Protein AF-A0A442UHU9-F1 (afdb_monomer)

Structure (mmCIF, N/CA/C/O backbone):
data_AF-A0A442UHU9-F1
#
_entry.id   AF-A0A442UHU9-F1
#
loop_
_atom_site.group_PDB
_atom_site.id
_atom_site.type_symbol
_atom_site.label_atom_id
_atom_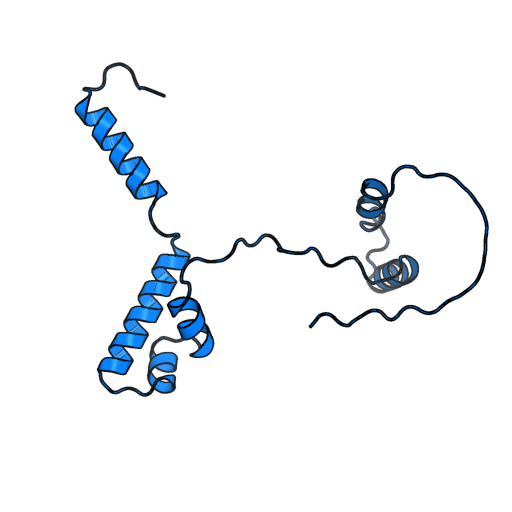site.label_alt_id
_atom_site.label_comp_id
_atom_site.label_asym_id
_atom_site.label_entity_id
_atom_site.label_seq_id
_atom_site.pdbx_PDB_ins_code
_atom_site.Cartn_x
_atom_site.Cartn_y
_atom_site.Cartn_z
_atom_site.occupancy
_atom_site.B_iso_or_equiv
_atom_site.auth_seq_id
_atom_site.auth_comp_id
_atom_site.auth_asym_id
_atom_site.auth_atom_id
_atom_site.pdbx_PDB_model_num
ATOM 1 N N . MET A 1 1 ? 36.687 8.892 7.823 1.00 59.12 1 MET A N 1
ATOM 2 C CA . MET A 1 1 ? 37.406 10.162 7.602 1.00 59.12 1 MET A CA 1
ATOM 3 C C . MET A 1 1 ? 37.223 11.017 8.848 1.00 59.12 1 MET A C 1
ATOM 5 O O . MET A 1 1 ? 36.105 11.433 9.120 1.00 59.12 1 MET A O 1
ATOM 9 N N . GLN A 1 2 ? 38.258 11.136 9.685 1.00 59.69 2 GLN A N 1
ATOM 10 C CA . GLN A 1 2 ? 38.212 11.942 10.909 1.00 59.69 2 GLN A CA 1
ATOM 11 C C . GLN A 1 2 ? 38.631 13.365 10.542 1.00 59.69 2 GLN A C 1
ATOM 13 O O . GLN A 1 2 ? 39.742 13.568 10.066 1.00 59.69 2 GLN A O 1
ATOM 18 N N . VAL A 1 3 ? 37.728 14.330 10.708 1.00 65.62 3 VAL A N 1
ATOM 19 C CA . VAL A 1 3 ? 38.059 15.744 10.506 1.00 65.62 3 VAL A CA 1
ATOM 20 C C . VAL A 1 3 ? 38.926 16.174 11.689 1.00 65.62 3 VAL A C 1
ATOM 22 O O . VAL A 1 3 ? 38.494 16.080 12.842 1.00 65.62 3 VAL A O 1
ATOM 25 N N . PHE A 1 4 ? 40.170 16.564 11.420 1.00 67.12 4 PHE A N 1
ATOM 26 C CA . PHE A 1 4 ? 41.084 17.061 12.447 1.00 67.12 4 PHE A CA 1
ATOM 27 C C . PHE A 1 4 ? 40.563 18.390 13.019 1.00 67.12 4 PHE A C 1
ATOM 29 O O . PHE A 1 4 ? 40.023 19.212 12.285 1.00 67.12 4 PHE A O 1
ATOM 36 N N . GLY A 1 5 ? 40.695 18.583 14.335 1.00 79.00 5 GLY A N 1
ATOM 37 C CA . GLY A 1 5 ? 40.313 19.824 15.029 1.00 79.00 5 GLY A CA 1
ATOM 38 C C . GLY A 1 5 ? 38.938 19.826 15.711 1.00 79.00 5 GLY A C 1
ATOM 39 O O . GLY A 1 5 ? 38.664 20.727 16.498 1.00 79.00 5 GLY A O 1
ATOM 40 N N . LEU A 1 6 ? 38.085 18.817 15.494 1.00 81.56 6 LEU A N 1
ATOM 41 C CA . LEU A 1 6 ? 36.803 18.725 16.202 1.00 81.56 6 LEU A CA 1
ATOM 42 C C . LEU A 1 6 ? 36.938 18.016 17.562 1.00 81.56 6 LEU A C 1
ATOM 44 O O . LEU A 1 6 ? 37.532 16.933 17.635 1.00 81.56 6 LEU A O 1
ATOM 48 N N . PRO A 1 7 ? 36.324 18.553 18.636 1.00 87.06 7 PRO A N 1
ATOM 49 C CA . PRO A 1 7 ? 36.243 17.866 19.917 1.00 87.06 7 PRO A CA 1
ATOM 50 C C . PRO A 1 7 ? 35.627 16.466 19.787 1.00 87.06 7 PRO A C 1
ATOM 52 O O . PRO A 1 7 ? 34.648 16.243 19.068 1.00 87.06 7 PRO A O 1
ATOM 55 N N . ARG A 1 8 ? 36.166 15.503 20.543 1.00 82.00 8 ARG A N 1
ATOM 56 C CA . ARG A 1 8 ? 35.794 14.075 20.471 1.00 82.00 8 ARG A CA 1
ATOM 57 C C . ARG A 1 8 ? 34.291 13.812 20.645 1.00 82.00 8 ARG A C 1
ATOM 59 O O . ARG A 1 8 ? 33.774 12.858 20.062 1.00 82.00 8 ARG A O 1
ATOM 66 N N . HIS A 1 9 ? 33.587 14.629 21.430 1.00 86.81 9 HIS A N 1
ATOM 67 C CA . HIS A 1 9 ? 32.144 14.487 21.646 1.00 86.81 9 HIS A CA 1
ATOM 68 C C . HIS A 1 9 ? 31.330 14.817 20.384 1.00 86.81 9 HIS A C 1
ATOM 70 O O . HIS A 1 9 ? 30.376 14.102 20.087 1.00 86.81 9 HIS A O 1
ATOM 76 N N . VAL A 1 10 ? 31.758 15.805 19.589 1.00 86.00 10 VAL A N 1
ATOM 77 C CA . VAL A 1 10 ? 31.119 16.1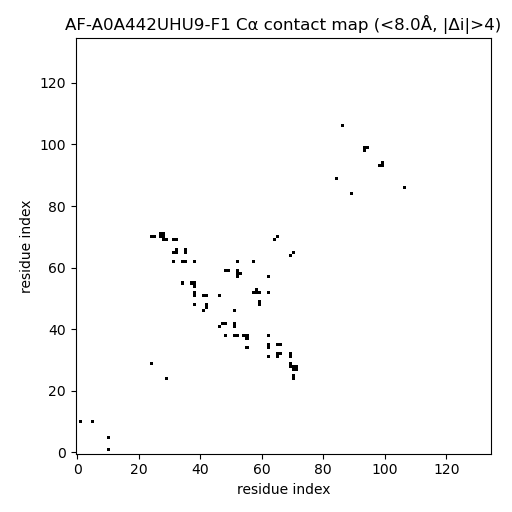74 18.313 1.00 86.00 10 VAL A CA 1
ATOM 78 C C . VAL A 1 10 ? 31.267 15.043 17.298 1.00 86.00 10 VAL A C 1
ATOM 80 O O . VAL A 1 10 ? 30.291 14.630 16.676 1.00 86.00 10 VAL A O 1
ATOM 83 N N . ILE A 1 11 ? 32.466 14.463 17.194 1.00 85.12 11 ILE A N 1
ATOM 84 C CA . ILE A 1 11 ? 32.733 13.326 16.297 1.00 85.12 11 ILE A CA 1
ATOM 85 C C . ILE A 1 11 ? 31.860 12.121 16.679 1.00 85.12 11 ILE A C 1
ATOM 87 O O . ILE A 1 11 ? 31.267 11.473 15.814 1.00 85.12 11 ILE A O 1
ATOM 91 N N . ARG A 1 12 ? 31.739 11.828 17.980 1.00 85.50 12 ARG A N 1
ATOM 92 C CA . ARG A 1 12 ? 30.882 10.739 18.474 1.00 85.50 12 ARG A CA 1
ATOM 93 C C . ARG A 1 12 ? 29.402 10.998 18.208 1.00 85.50 12 ARG A C 1
ATOM 95 O O . ARG A 1 12 ? 28.714 10.074 17.775 1.00 85.50 12 ARG A O 1
ATOM 102 N N . ALA A 1 13 ? 28.926 12.220 18.433 1.00 87.81 13 ALA A N 1
ATOM 103 C CA . ALA A 1 13 ? 27.546 12.605 18.158 1.00 87.81 13 ALA A CA 1
ATOM 104 C C . ALA A 1 13 ? 27.227 12.490 16.660 1.00 87.81 13 ALA A C 1
ATOM 106 O O . ALA A 1 13 ? 26.244 11.848 16.297 1.00 87.81 13 ALA A O 1
ATOM 107 N N . GLY A 1 14 ? 28.105 12.989 15.785 1.00 85.25 14 GLY A N 1
ATOM 108 C CA . GLY A 1 14 ? 27.963 12.853 14.334 1.00 85.25 14 GLY A CA 1
ATOM 109 C C . GLY A 1 14 ? 27.956 11.393 13.868 1.00 85.25 14 GLY A C 1
ATOM 110 O O . GLY A 1 14 ? 27.120 11.002 13.053 1.00 85.25 14 GLY A O 1
ATOM 111 N N . ALA A 1 15 ? 28.821 10.545 14.434 1.00 83.19 15 ALA A N 1
ATOM 112 C CA . ALA A 1 15 ? 28.839 9.112 14.136 1.00 83.19 15 ALA A CA 1
ATOM 113 C C . ALA A 1 15 ? 27.590 8.374 14.658 1.00 83.19 15 ALA A C 1
ATOM 115 O O . ALA A 1 15 ? 27.121 7.418 14.038 1.00 83.19 15 ALA A O 1
ATOM 116 N N . LEU A 1 16 ? 27.034 8.783 15.802 1.00 83.38 16 LEU A N 1
ATOM 117 C CA . LEU A 1 16 ? 25.764 8.258 16.306 1.00 83.38 16 LEU A CA 1
ATOM 118 C C . LEU A 1 16 ? 24.602 8.684 15.399 1.00 83.38 16 LEU A C 1
ATOM 120 O O . LEU A 1 16 ? 23.852 7.823 14.949 1.00 83.38 16 LEU A O 1
ATOM 124 N N . ALA A 1 17 ? 24.507 9.973 15.070 1.00 80.50 17 ALA A N 1
ATOM 125 C CA . ALA A 1 17 ? 23.479 10.523 14.192 1.00 80.50 17 ALA A CA 1
ATOM 126 C C . ALA A 1 17 ? 23.505 9.862 12.806 1.00 80.50 17 ALA A C 1
ATOM 128 O O . ALA A 1 17 ? 22.471 9.415 12.317 1.00 80.50 17 ALA A O 1
ATOM 129 N N . SER A 1 18 ? 24.694 9.681 12.225 1.00 76.81 18 SER A N 1
ATOM 130 C CA . SER A 1 18 ? 24.868 8.985 10.942 1.00 76.81 18 SER A CA 1
ATOM 131 C C . SER A 1 18 ? 24.392 7.532 11.003 1.00 76.81 18 SER A C 1
ATOM 133 O O . SER A 1 18 ? 23.764 7.044 10.069 1.00 76.81 18 SER A O 1
ATOM 135 N N . ARG A 1 19 ? 24.644 6.830 12.117 1.00 75.06 19 ARG A N 1
ATOM 136 C CA . ARG A 1 19 ? 24.154 5.456 12.319 1.00 75.06 19 ARG A CA 1
ATOM 137 C C . ARG A 1 19 ? 22.642 5.397 12.510 1.00 75.06 19 ARG A C 1
ATOM 139 O O . ARG A 1 19 ? 22.031 4.446 12.038 1.00 75.06 19 ARG A O 1
ATOM 146 N N . ILE A 1 20 ? 22.049 6.374 13.193 1.00 76.62 20 ILE A N 1
ATOM 147 C CA . ILE A 1 20 ? 20.593 6.474 13.359 1.00 76.62 20 ILE A CA 1
ATOM 148 C C . ILE A 1 20 ? 19.937 6.742 12.002 1.00 76.62 20 ILE A C 1
ATOM 150 O O . ILE A 1 20 ? 19.005 6.035 11.635 1.00 76.62 20 ILE A O 1
ATOM 154 N N . ALA A 1 21 ? 20.480 7.677 11.219 1.00 71.88 21 ALA A N 1
ATOM 155 C CA . ALA A 1 21 ? 20.008 7.965 9.869 1.00 71.88 21 ALA A CA 1
ATOM 156 C C . ALA A 1 21 ? 20.146 6.744 8.942 1.00 71.88 21 ALA A C 1
ATOM 158 O O . ALA A 1 21 ? 19.192 6.375 8.267 1.00 71.88 21 ALA A O 1
ATOM 159 N N . ALA A 1 22 ? 21.284 6.046 8.966 1.00 69.25 22 ALA A N 1
ATOM 160 C CA . ALA A 1 22 ? 21.494 4.838 8.163 1.00 69.25 22 ALA A CA 1
ATOM 161 C C . ALA A 1 22 ? 20.613 3.646 8.589 1.00 69.25 22 ALA A C 1
ATOM 163 O O . ALA A 1 22 ? 20.359 2.756 7.782 1.00 69.25 22 ALA A O 1
ATOM 164 N N . LYS A 1 23 ? 20.163 3.608 9.851 1.00 67.81 23 LYS A N 1
ATOM 165 C CA . LYS A 1 23 ? 19.221 2.604 10.378 1.00 67.81 23 LYS A CA 1
ATOM 166 C C . LYS A 1 23 ? 17.755 3.030 10.283 1.00 67.81 23 LYS A C 1
ATOM 168 O O . LYS A 1 23 ? 16.888 2.247 10.671 1.00 67.81 23 LYS A O 1
ATOM 173 N N . SER A 1 24 ? 17.470 4.247 9.820 1.00 67.06 24 SER A N 1
ATOM 174 C CA . SER A 1 24 ? 16.095 4.682 9.602 1.00 67.06 24 SER A CA 1
ATOM 175 C C . SER A 1 24 ? 15.447 3.815 8.521 1.00 67.06 24 SER A C 1
ATOM 177 O O . SER A 1 24 ? 16.112 3.359 7.587 1.00 67.06 24 SER A O 1
ATOM 179 N N . LEU A 1 25 ? 14.157 3.516 8.692 1.00 68.12 25 LEU A N 1
ATOM 180 C CA . LEU A 1 25 ? 13.391 2.802 7.674 1.00 68.12 25 LEU A CA 1
ATOM 181 C C . LEU A 1 25 ? 13.474 3.555 6.347 1.00 68.12 25 LEU A C 1
ATOM 183 O O . LEU A 1 25 ? 13.489 4.787 6.335 1.00 68.12 25 LEU A O 1
ATOM 187 N N . SER A 1 26 ? 13.445 2.827 5.227 1.00 82.81 26 SER A N 1
ATOM 188 C CA . SER A 1 26 ? 13.256 3.494 3.942 1.00 82.81 26 SER A CA 1
ATOM 189 C C . SER A 1 26 ? 11.964 4.319 3.975 1.00 82.81 26 SER A C 1
ATOM 191 O O . SER A 1 26 ? 10.972 3.914 4.590 1.00 82.81 26 SER A O 1
ATOM 193 N N . ASN A 1 27 ? 11.957 5.474 3.301 1.00 86.69 27 ASN A N 1
ATOM 194 C CA . ASN A 1 27 ? 10.789 6.365 3.262 1.00 86.69 27 ASN A CA 1
ATOM 195 C C . ASN A 1 27 ? 9.506 5.605 2.880 1.00 86.69 27 ASN A C 1
ATOM 197 O O . ASN A 1 27 ? 8.446 5.813 3.465 1.00 86.69 27 ASN A O 1
ATOM 201 N N . GLU A 1 28 ? 9.618 4.657 1.947 1.00 89.81 28 GLU A N 1
ATOM 202 C CA . GLU A 1 28 ? 8.506 3.805 1.532 1.00 89.81 28 GLU A CA 1
ATOM 203 C C . GLU A 1 28 ? 8.029 2.873 2.659 1.00 89.81 28 GLU A C 1
ATOM 205 O O . GLU A 1 28 ? 6.826 2.711 2.860 1.00 89.81 28 GLU A O 1
ATOM 210 N N . ALA A 1 29 ? 8.939 2.276 3.429 1.00 91.75 29 ALA A N 1
ATOM 211 C CA . ALA A 1 29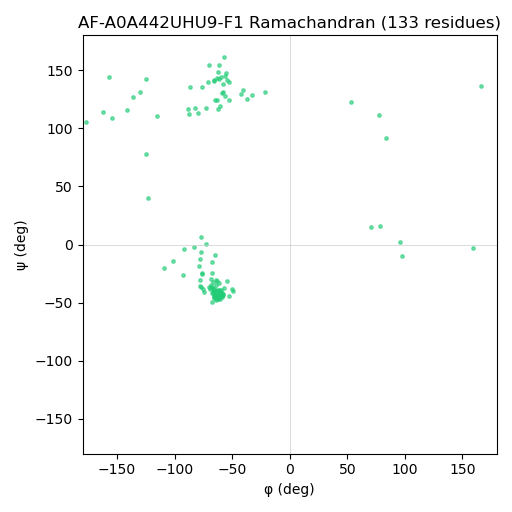 ? 8.574 1.427 4.556 1.00 91.75 29 ALA A CA 1
ATOM 212 C C . ALA A 1 29 ? 7.884 2.220 5.678 1.00 91.75 29 ALA A C 1
ATOM 214 O O . ALA A 1 29 ? 6.908 1.729 6.250 1.00 91.75 29 ALA A O 1
ATOM 215 N N . ALA A 1 30 ? 8.318 3.458 5.936 1.00 92.62 30 ALA A N 1
ATOM 216 C CA . ALA A 1 30 ? 7.659 4.356 6.883 1.00 92.62 30 ALA A CA 1
ATOM 217 C C . ALA A 1 30 ? 6.216 4.680 6.451 1.00 92.62 30 ALA A C 1
ATOM 219 O O . ALA A 1 30 ? 5.287 4.522 7.244 1.00 92.62 30 ALA A O 1
ATOM 220 N N . MET A 1 31 ? 6.001 5.024 5.175 1.00 93.50 31 MET A N 1
ATOM 221 C CA . MET A 1 31 ? 4.657 5.264 4.624 1.00 93.50 31 MET A CA 1
ATOM 222 C C . MET A 1 31 ? 3.751 4.031 4.740 1.00 93.50 31 MET A C 1
ATOM 224 O O . MET A 1 31 ? 2.577 4.137 5.094 1.00 93.50 31 MET A O 1
ATOM 228 N N . ARG A 1 32 ? 4.292 2.839 4.466 1.00 96.06 32 ARG A N 1
ATOM 229 C CA . ARG A 1 32 ? 3.544 1.579 4.584 1.00 96.06 32 ARG A CA 1
ATOM 230 C C . ARG A 1 32 ? 3.157 1.275 6.027 1.00 96.06 32 ARG A C 1
ATOM 232 O O . ARG A 1 32 ? 2.044 0.807 6.262 1.00 96.06 32 ARG A O 1
ATOM 239 N N . MET A 1 33 ? 4.048 1.536 6.985 1.00 95.88 33 MET A N 1
ATOM 240 C CA . MET A 1 33 ? 3.736 1.385 8.408 1.00 95.88 33 MET A CA 1
ATOM 241 C C . MET A 1 33 ? 2.652 2.361 8.857 1.00 95.88 33 MET A C 1
ATOM 243 O O . MET A 1 33 ? 1.724 1.938 9.539 1.00 95.88 33 MET A O 1
ATOM 247 N N . ASP A 1 34 ? 2.719 3.624 8.435 1.00 96.50 34 ASP A N 1
ATOM 248 C CA . ASP A 1 34 ? 1.688 4.621 8.738 1.00 96.50 34 ASP A CA 1
ATOM 249 C C . ASP A 1 34 ? 0.314 4.203 8.183 1.00 96.50 34 ASP A C 1
ATOM 251 O O . ASP A 1 34 ? -0.669 4.151 8.923 1.00 96.50 34 ASP A O 1
ATOM 255 N N . ALA A 1 35 ? 0.249 3.764 6.921 1.00 97.12 35 ALA A N 1
ATOM 256 C CA . ALA A 1 35 ? -0.987 3.249 6.327 1.00 97.12 35 ALA A CA 1
ATOM 257 C C . ALA A 1 35 ? -1.563 2.046 7.102 1.00 97.12 35 ALA A C 1
ATOM 259 O O . ALA A 1 35 ? -2.769 1.977 7.354 1.00 97.12 35 ALA A O 1
ATOM 260 N N . VAL A 1 36 ? -0.708 1.106 7.525 1.00 97.75 36 VAL A N 1
ATOM 261 C CA . VAL A 1 36 ? -1.120 -0.044 8.347 1.00 97.75 36 VAL A CA 1
ATOM 262 C C . VAL A 1 36 ? -1.616 0.404 9.723 1.00 97.75 36 VAL A C 1
ATOM 264 O O . VAL A 1 36 ? -2.607 -0.142 10.209 1.00 97.75 36 VAL A O 1
ATOM 267 N N . SER A 1 37 ? -0.972 1.391 10.345 1.00 97.62 37 SER A N 1
ATOM 268 C CA . SER A 1 37 ? -1.393 1.948 11.633 1.00 97.62 37 SER A CA 1
ATOM 269 C C . SER A 1 37 ? -2.761 2.618 11.532 1.00 97.62 37 SER A C 1
ATOM 271 O O . SER A 1 37 ? -3.652 2.285 12.311 1.00 97.62 37 SER A O 1
ATOM 273 N N . ARG A 1 38 ? -2.989 3.466 10.520 1.00 98.06 38 ARG A N 1
ATOM 274 C CA . ARG A 1 38 ? -4.306 4.079 10.265 1.00 98.06 38 ARG A CA 1
ATOM 275 C C . ARG A 1 38 ? -5.388 3.026 10.049 1.00 98.06 38 ARG A C 1
ATOM 277 O O . ARG A 1 38 ? -6.466 3.122 10.628 1.00 98.06 38 ARG A O 1
ATOM 284 N N . TRP A 1 39 ? -5.084 1.983 9.278 1.00 98.00 39 TRP A N 1
ATOM 285 C CA . TRP A 1 39 ? -6.013 0.879 9.042 1.00 98.00 39 TRP A CA 1
ATOM 286 C C . TRP A 1 39 ? -6.343 0.100 10.323 1.00 98.00 39 TRP A C 1
ATOM 288 O O . TRP A 1 39 ? -7.505 -0.217 10.571 1.00 98.00 39 TRP A O 1
ATOM 298 N N . ARG A 1 40 ? -5.343 -0.189 11.165 1.00 97.44 40 ARG A N 1
ATOM 299 C CA . ARG A 1 40 ? -5.548 -0.854 12.463 1.00 97.44 40 ARG A CA 1
ATOM 300 C C . ARG A 1 40 ? -6.374 0.005 13.415 1.00 97.44 40 ARG A C 1
ATOM 302 O O . ARG A 1 40 ? -7.291 -0.524 14.034 1.00 97.44 40 ARG A O 1
ATOM 309 N N . ASN A 1 41 ? -6.105 1.306 13.473 1.00 98.00 41 ASN A N 1
ATOM 310 C CA . ASN A 1 41 ? -6.850 2.244 14.312 1.00 98.00 41 ASN A CA 1
ATOM 311 C C . ASN A 1 41 ? -8.310 2.362 13.855 1.00 98.00 41 ASN A C 1
ATOM 313 O O . ASN A 1 41 ? -9.216 2.278 14.676 1.00 98.00 41 ASN A O 1
ATOM 317 N N . ALA A 1 42 ? -8.553 2.451 12.545 1.00 97.00 42 ALA A N 1
ATOM 318 C CA . ALA A 1 42 ? -9.901 2.442 11.982 1.00 97.00 42 ALA A CA 1
ATOM 319 C C . ALA A 1 42 ? -10.667 1.157 12.344 1.00 97.00 42 ALA A C 1
ATOM 321 O O . ALA A 1 42 ? -11.836 1.207 12.718 1.00 97.00 42 ALA A O 1
ATOM 322 N N . ARG A 1 43 ? -9.997 -0.000 12.298 1.00 97.19 43 ARG A N 1
ATOM 323 C CA . ARG A 1 43 ? -10.591 -1.272 12.732 1.00 97.19 43 ARG A CA 1
ATOM 324 C C . ARG A 1 43 ? -10.865 -1.321 14.233 1.00 97.19 43 ARG A C 1
ATOM 32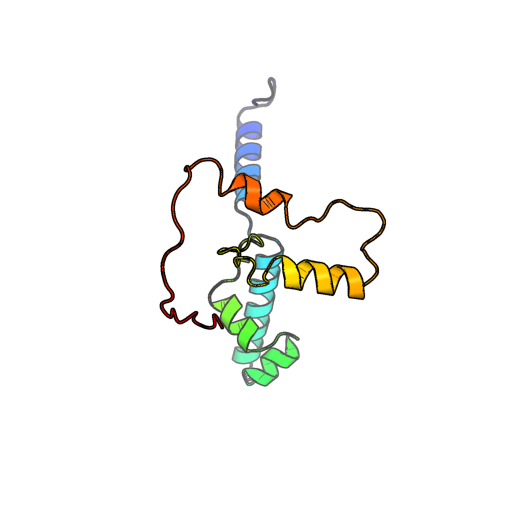6 O O . ARG A 1 43 ? -11.895 -1.852 14.629 1.00 97.19 43 ARG A O 1
ATOM 333 N N . ALA A 1 44 ? -9.971 -0.773 15.054 1.00 96.94 44 ALA A N 1
ATOM 334 C CA . ALA A 1 44 ? -10.179 -0.662 16.497 1.00 96.94 44 ALA A CA 1
ATOM 335 C C . ALA A 1 44 ? -11.373 0.249 16.835 1.00 96.94 44 ALA A C 1
ATOM 337 O O . ALA A 1 44 ? -12.083 -0.013 17.797 1.00 96.94 44 ALA A O 1
ATOM 338 N N . ALA A 1 45 ? -11.649 1.251 15.995 1.00 96.50 45 ALA A N 1
ATOM 339 C CA . ALA A 1 45 ? -12.835 2.101 16.076 1.00 96.50 45 ALA A CA 1
ATOM 340 C C . ALA A 1 45 ? -14.130 1.435 15.552 1.00 96.50 45 ALA A C 1
ATOM 342 O O . ALA A 1 45 ? -15.160 2.094 15.452 1.00 96.50 45 ALA A O 1
ATOM 343 N N . GLY A 1 46 ? -14.096 0.144 15.200 1.00 97.00 46 GLY A N 1
ATOM 344 C CA . GLY A 1 46 ? -15.280 -0.631 14.815 1.00 97.00 46 GLY A CA 1
ATOM 345 C C . GLY A 1 46 ? -15.548 -0.723 13.310 1.00 97.00 46 GLY A C 1
ATOM 346 O O . GLY A 1 46 ? -16.520 -1.357 12.904 1.00 97.00 46 GLY A O 1
ATOM 347 N N . LEU A 1 47 ? -14.692 -0.154 12.452 1.00 96.56 47 LEU A N 1
ATOM 348 C CA . LEU A 1 47 ? -14.841 -0.325 11.004 1.00 96.56 47 LEU A CA 1
ATOM 349 C C . LEU A 1 47 ? -14.493 -1.756 10.578 1.00 96.56 47 LEU A C 1
ATOM 351 O O . LEU A 1 47 ? -13.497 -2.346 11.013 1.00 96.56 47 LEU A O 1
ATOM 355 N N . SER A 1 48 ? -15.273 -2.296 9.637 1.00 96.88 48 SER A N 1
ATOM 356 C CA . SER A 1 48 ? -14.928 -3.560 8.986 1.00 96.88 48 SER A CA 1
ATOM 357 C C . SER A 1 48 ? -13.596 -3.437 8.242 1.00 96.88 48 SER A C 1
ATOM 359 O O . SER A 1 48 ? -13.191 -2.353 7.816 1.00 96.88 48 SER A O 1
ATOM 361 N N . ALA A 1 49 ? -12.894 -4.557 8.058 1.00 93.94 49 ALA A N 1
ATOM 362 C CA . ALA A 1 49 ? -11.571 -4.546 7.436 1.00 93.94 49 ALA A CA 1
ATOM 363 C C . ALA A 1 49 ? -11.574 -3.924 6.027 1.00 93.94 49 ALA A C 1
ATOM 365 O O . ALA A 1 49 ? -10.627 -3.211 5.688 1.00 93.94 49 ALA A O 1
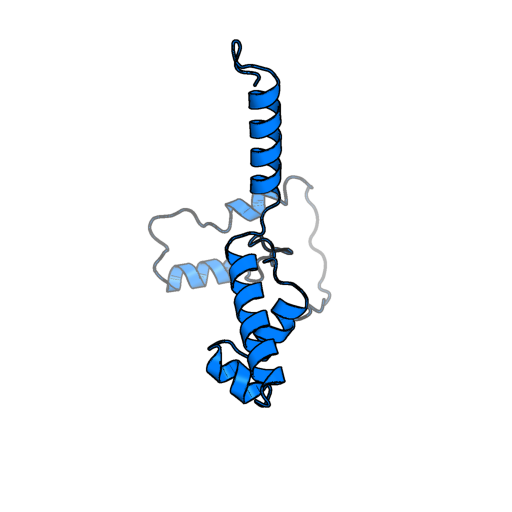ATOM 366 N N . ASP A 1 50 ? -12.628 -4.163 5.239 1.00 97.12 50 ASP A N 1
ATOM 367 C CA . ASP A 1 50 ? -12.789 -3.599 3.895 1.00 97.12 50 ASP A CA 1
ATOM 368 C C . ASP A 1 50 ? -13.219 -2.126 3.922 1.00 97.12 50 ASP A C 1
ATOM 370 O O . ASP A 1 50 ? -12.748 -1.338 3.104 1.00 97.12 50 ASP A O 1
ATOM 374 N N . ALA A 1 51 ? -14.068 -1.712 4.871 1.00 97.00 51 ALA A N 1
ATOM 375 C CA . ALA A 1 51 ? -14.418 -0.299 5.045 1.00 97.00 51 ALA A CA 1
ATOM 376 C C . ALA A 1 51 ? -13.199 0.528 5.485 1.00 97.00 51 ALA A C 1
ATOM 378 O O . ALA A 1 51 ? -12.911 1.568 4.898 1.00 97.00 51 ALA A O 1
ATOM 379 N N . ALA A 1 52 ? -12.425 0.018 6.444 1.00 97.38 52 ALA A N 1
ATOM 380 C CA . ALA A 1 52 ? -11.181 0.634 6.887 1.00 97.38 52 ALA A CA 1
ATOM 381 C C . ALA A 1 52 ? -10.138 0.698 5.757 1.00 97.38 52 ALA A C 1
ATOM 383 O O . ALA A 1 52 ? -9.437 1.695 5.620 1.00 97.38 52 ALA A O 1
ATOM 384 N N . ALA A 1 53 ? -10.033 -0.345 4.925 1.00 97.31 53 ALA A N 1
ATOM 385 C CA . ALA A 1 53 ? -9.126 -0.349 3.776 1.00 97.31 53 ALA A CA 1
ATOM 386 C C . ALA A 1 53 ? -9.527 0.708 2.731 1.00 97.31 53 ALA A C 1
ATOM 388 O O . ALA A 1 53 ? -8.671 1.453 2.253 1.00 97.31 53 ALA A O 1
ATOM 389 N N . ARG A 1 54 ? -10.832 0.836 2.443 1.00 96.88 54 ARG A N 1
ATOM 390 C CA . ARG A 1 54 ? -11.370 1.905 1.586 1.00 96.88 54 ARG A CA 1
ATOM 391 C C . ARG A 1 54 ? -11.072 3.296 2.146 1.00 96.88 54 ARG A C 1
ATOM 393 O O . ARG A 1 54 ? -10.642 4.150 1.384 1.00 96.88 54 ARG A O 1
ATOM 400 N N . ALA A 1 55 ? -11.219 3.499 3.456 1.00 96.50 55 ALA A N 1
ATOM 401 C CA . ALA A 1 55 ? -10.905 4.774 4.108 1.00 96.50 55 ALA A CA 1
ATOM 402 C C . ALA A 1 55 ? -9.412 5.146 4.021 1.00 96.50 55 ALA A C 1
ATOM 404 O O . ALA A 1 55 ? -9.074 6.316 3.881 1.00 96.50 55 ALA A O 1
ATOM 405 N N . VAL A 1 56 ? -8.513 4.157 4.073 1.00 95.94 56 VAL A N 1
ATOM 406 C CA . VAL A 1 56 ? -7.060 4.364 3.914 1.00 95.94 56 VAL A CA 1
ATOM 407 C C . VAL A 1 56 ? -6.648 4.526 2.442 1.00 95.94 56 VAL A C 1
ATOM 409 O O . VAL A 1 56 ? -5.569 5.042 2.165 1.00 95.94 56 VAL A O 1
ATOM 412 N N . GLY A 1 57 ? -7.487 4.105 1.489 1.00 96.62 57 GLY A N 1
ATOM 413 C CA . GLY A 1 57 ? -7.207 4.189 0.051 1.00 96.62 57 GLY A CA 1
ATOM 414 C C . GLY A 1 57 ? -6.261 3.103 -0.480 1.00 96.62 57 GLY A C 1
ATOM 415 O O . GLY A 1 57 ? -5.724 3.235 -1.577 1.00 96.62 57 GLY A O 1
ATOM 416 N N . VAL A 1 58 ? -6.043 2.020 0.274 1.00 96.31 58 VAL A N 1
ATOM 417 C CA . VAL A 1 58 ? -5.161 0.902 -0.108 1.00 96.31 58 VAL A CA 1
ATOM 418 C C . VAL A 1 58 ? -5.944 -0.406 -0.050 1.00 96.31 58 VAL A C 1
ATOM 420 O O . VAL A 1 58 ? -6.755 -0.613 0.849 1.00 96.31 58 VAL A O 1
ATOM 423 N N . SER A 1 59 ? -5.698 -1.327 -0.989 1.00 97.25 59 SER A N 1
ATOM 424 C CA . SER A 1 59 ? -6.394 -2.616 -0.979 1.00 97.25 59 SER A CA 1
ATOM 425 C C . SER A 1 59 ? -6.106 -3.412 0.300 1.00 97.25 59 SER A C 1
ATOM 427 O O . SER A 1 59 ? -4.976 -3.451 0.800 1.00 97.25 59 SER A O 1
ATOM 429 N N . ARG A 1 60 ? -7.127 -4.115 0.809 1.00 97.06 60 ARG A N 1
ATOM 430 C CA . ARG A 1 60 ? -7.022 -4.939 2.023 1.00 97.06 60 ARG A CA 1
ATOM 431 C C . ARG A 1 60 ? -5.861 -5.936 1.949 1.00 97.06 60 ARG A C 1
ATOM 433 O O . ARG A 1 60 ? -5.100 -6.078 2.904 1.00 97.06 60 ARG A O 1
ATOM 440 N N . THR A 1 61 ? -5.693 -6.607 0.810 1.00 97.31 61 THR A N 1
ATOM 441 C CA . THR A 1 61 ? -4.610 -7.583 0.588 1.00 97.31 61 THR A CA 1
ATOM 442 C C . THR A 1 61 ? -3.225 -6.952 0.716 1.00 97.31 61 THR A C 1
ATOM 444 O O . THR A 1 61 ? -2.325 -7.545 1.313 1.00 97.31 61 THR A O 1
ATOM 447 N N . THR A 1 62 ? -3.053 -5.732 0.207 1.00 96.69 62 THR A N 1
ATOM 448 C CA . THR A 1 62 ? -1.794 -4.987 0.292 1.00 96.69 62 THR A CA 1
ATOM 449 C C . THR A 1 62 ? -1.488 -4.588 1.730 1.00 96.69 62 THR A C 1
ATOM 451 O O . THR A 1 62 ? -0.361 -4.787 2.179 1.00 96.69 62 THR A O 1
ATOM 454 N N . LEU A 1 63 ? -2.491 -4.136 2.487 1.00 97.06 63 LEU A N 1
ATOM 455 C CA . LEU A 1 63 ? -2.336 -3.800 3.905 1.00 97.06 63 LEU A CA 1
ATOM 456 C C . LEU A 1 63 ? -1.921 -5.014 4.745 1.00 97.06 63 LEU A C 1
ATOM 458 O O . LEU A 1 63 ? -1.011 -4.902 5.563 1.00 97.06 63 LEU A O 1
ATOM 462 N N . TYR A 1 64 ? -2.492 -6.198 4.501 1.00 97.12 64 TYR A N 1
ATOM 463 C CA . TYR A 1 64 ? -2.029 -7.428 5.159 1.00 97.12 64 TYR A CA 1
ATOM 464 C C . TYR A 1 64 ? -0.588 -7.794 4.782 1.00 97.12 64 TYR A C 1
ATOM 466 O O . TYR A 1 64 ? 0.195 -8.200 5.645 1.00 97.12 64 TYR A O 1
ATOM 474 N N . ARG A 1 65 ? -0.204 -7.629 3.509 1.00 97.19 65 ARG A N 1
ATOM 475 C CA . ARG A 1 65 ? 1.183 -7.854 3.069 1.00 97.19 65 ARG A CA 1
ATOM 476 C C . ARG A 1 65 ? 2.148 -6.890 3.756 1.00 97.19 65 ARG A C 1
ATOM 478 O O . ARG A 1 65 ? 3.182 -7.337 4.244 1.00 97.19 65 ARG A O 1
ATOM 485 N N . TRP A 1 66 ? 1.800 -5.608 3.836 1.00 97.00 66 TRP A N 1
ATOM 486 C CA . TRP A 1 66 ? 2.606 -4.589 4.509 1.00 97.00 66 TRP A CA 1
ATOM 487 C C . TRP A 1 66 ? 2.671 -4.793 6.021 1.00 97.00 66 TRP A C 1
ATOM 489 O O . TRP A 1 66 ? 3.739 -4.644 6.605 1.00 97.00 66 TRP A O 1
ATOM 499 N N . ALA A 1 67 ? 1.577 -5.233 6.646 1.00 95.50 67 ALA A N 1
ATOM 500 C CA . ALA A 1 67 ? 1.560 -5.596 8.060 1.00 95.50 67 ALA A CA 1
ATOM 501 C C . ALA A 1 67 ? 2.519 -6.756 8.375 1.00 95.50 67 ALA A C 1
ATOM 503 O O . ALA A 1 67 ? 3.100 -6.785 9.456 1.00 95.50 67 ALA A O 1
ATOM 504 N N . LYS A 1 68 ? 2.704 -7.694 7.432 1.00 96.12 68 LYS A N 1
ATOM 505 C CA . LYS A 1 68 ? 3.700 -8.772 7.538 1.00 96.12 68 LYS A CA 1
ATOM 506 C C . LYS A 1 68 ? 5.120 -8.289 7.226 1.00 96.12 68 LYS A C 1
ATOM 508 O O . LYS A 1 68 ? 6.079 -8.793 7.803 1.00 96.12 68 LYS A O 1
ATOM 513 N N . ARG A 1 69 ? 5.270 -7.359 6.279 1.00 93.25 69 ARG A N 1
ATOM 514 C CA . ARG A 1 69 ? 6.556 -6.774 5.881 1.00 93.25 69 ARG A CA 1
ATOM 515 C C . ARG A 1 69 ? 6.356 -5.377 5.292 1.00 93.25 69 ARG A C 1
ATOM 517 O O . ARG A 1 69 ? 5.915 -5.250 4.150 1.00 93.25 69 ARG A O 1
ATOM 524 N N . ALA A 1 70 ? 6.769 -4.351 6.031 1.00 90.94 70 ALA A N 1
ATOM 525 C CA . ALA A 1 70 ? 6.746 -2.975 5.544 1.00 90.94 70 ALA A CA 1
ATOM 526 C C . ALA A 1 70 ? 7.866 -2.710 4.526 1.00 90.94 70 ALA A C 1
ATOM 528 O O . ALA A 1 70 ? 7.621 -2.092 3.492 1.00 90.94 70 ALA A O 1
ATOM 529 N N . GLU A 1 71 ? 9.068 -3.240 4.768 1.00 90.75 71 GLU A N 1
ATOM 530 C CA . GLU A 1 71 ? 10.230 -2.971 3.918 1.00 90.75 71 GLU A CA 1
ATOM 531 C C . GLU A 1 71 ? 10.026 -3.502 2.485 1.00 90.75 71 GLU A C 1
ATOM 533 O O . GLU A 1 71 ? 9.737 -4.698 2.305 1.00 90.75 71 GLU A O 1
ATOM 538 N N . PRO A 1 72 ? 10.146 -2.654 1.445 1.00 87.75 72 PRO A N 1
ATOM 539 C CA . PRO A 1 72 ? 10.110 -3.114 0.065 1.00 87.75 72 PRO A CA 1
ATOM 540 C C . PRO A 1 72 ? 11.227 -4.119 -0.213 1.00 87.75 72 PRO A C 1
ATOM 542 O O . PRO A 1 72 ? 12.339 -4.041 0.303 1.00 87.75 72 PRO A O 1
ATOM 545 N N . LEU A 1 73 ? 10.913 -5.101 -1.058 1.00 87.38 73 LEU A N 1
ATOM 546 C CA . LEU A 1 73 ? 11.945 -5.955 -1.627 1.00 87.38 73 LEU A CA 1
ATOM 547 C C . LEU A 1 73 ? 12.768 -5.147 -2.625 1.00 87.38 73 LEU A C 1
ATOM 549 O O . LEU A 1 73 ? 12.276 -4.189 -3.224 1.00 87.38 73 LEU A O 1
ATOM 553 N N . SER A 1 74 ? 14.012 -5.572 -2.832 1.00 84.50 74 SER A N 1
ATOM 554 C CA . SER A 1 74 ? 14.836 -5.011 -3.892 1.00 84.50 74 SER A CA 1
ATOM 555 C C . SER A 1 74 ? 14.093 -5.072 -5.230 1.00 84.50 74 SER A C 1
ATOM 557 O O . SER A 1 74 ? 13.432 -6.060 -5.555 1.00 84.50 74 SER A O 1
ATOM 559 N N . ARG A 1 75 ? 14.223 -4.007 -6.030 1.00 83.81 75 ARG A N 1
ATOM 560 C CA . ARG A 1 75 ? 13.669 -3.955 -7.396 1.00 83.81 75 ARG A CA 1
ATOM 561 C C . ARG A 1 75 ? 14.369 -4.922 -8.349 1.00 83.81 75 ARG A C 1
ATOM 563 O O . ARG A 1 75 ? 13.873 -5.189 -9.438 1.00 83.81 75 ARG A O 1
ATOM 570 N N . ARG A 1 76 ? 15.536 -5.434 -7.951 1.00 87.62 76 ARG A N 1
ATOM 571 C CA . ARG A 1 76 ? 16.285 -6.408 -8.734 1.00 87.62 76 ARG A CA 1
ATOM 572 C C . ARG A 1 76 ? 15.466 -7.699 -8.829 1.00 87.62 76 ARG A C 1
ATOM 574 O O . ARG A 1 76 ? 15.117 -8.259 -7.787 1.00 87.62 76 ARG A O 1
ATOM 581 N N . PRO A 1 77 ? 15.185 -8.200 -10.044 1.00 86.12 77 PRO A N 1
ATOM 582 C CA . PRO A 1 77 ? 14.484 -9.462 -10.193 1.00 86.12 77 PRO A CA 1
ATOM 583 C C . PRO A 1 77 ? 15.278 -10.563 -9.490 1.00 86.12 77 PRO A C 1
ATOM 585 O O . PRO A 1 77 ? 16.488 -10.694 -9.683 1.00 86.12 77 PRO A O 1
ATOM 588 N N . ARG A 1 78 ? 14.594 -11.356 -8.659 1.00 86.75 78 ARG A N 1
ATOM 589 C CA . ARG A 1 78 ? 15.219 -12.487 -7.951 1.00 86.75 78 ARG A CA 1
ATOM 590 C C . ARG A 1 78 ? 15.658 -13.585 -8.912 1.00 86.75 78 ARG A C 1
ATOM 592 O O . ARG A 1 78 ? 16.628 -14.284 -8.649 1.00 86.75 78 ARG A O 1
ATOM 599 N N . ARG A 1 79 ? 14.915 -13.747 -10.005 1.00 85.94 79 ARG A N 1
ATOM 600 C CA . ARG A 1 79 ? 15.199 -14.675 -11.094 1.00 85.94 79 ARG A CA 1
ATOM 601 C C . ARG A 1 79 ? 14.954 -13.930 -12.392 1.00 85.94 79 ARG A C 1
ATOM 603 O O . ARG A 1 79 ? 13.897 -13.329 -12.563 1.00 85.94 79 ARG A O 1
ATOM 610 N N . VAL A 1 80 ? 15.945 -13.933 -13.271 1.00 84.44 80 VAL A N 1
ATOM 611 C CA . VAL A 1 80 ? 15.783 -13.407 -14.624 1.00 84.44 80 VAL A CA 1
ATOM 612 C C . VAL A 1 80 ? 15.137 -14.516 -15.440 1.00 84.44 80 VAL A C 1
ATOM 614 O O . VAL A 1 80 ? 15.713 -15.599 -15.560 1.00 84.44 80 VAL A O 1
ATOM 617 N N . CYS A 1 81 ? 13.930 -14.275 -15.955 1.00 80.81 81 CYS A N 1
ATOM 618 C CA . CYS A 1 81 ? 13.305 -15.205 -16.888 1.00 80.81 81 CYS A CA 1
ATOM 619 C C . CYS A 1 81 ? 14.221 -15.370 -18.102 1.00 80.81 81 CYS A C 1
ATOM 621 O O . CYS A 1 81 ? 14.698 -14.381 -18.667 1.00 80.81 81 CYS A O 1
ATOM 623 N N . ARG A 1 82 ? 14.488 -16.620 -18.488 1.00 81.94 82 ARG A N 1
ATOM 624 C CA . ARG A 1 82 ? 15.223 -16.888 -19.722 1.00 81.94 82 ARG A CA 1
ATOM 625 C C . ARG A 1 82 ? 14.369 -16.422 -20.905 1.00 81.94 82 ARG A C 1
ATOM 627 O O . ARG A 1 82 ? 13.150 -16.601 -20.855 1.00 81.94 82 ARG A O 1
ATOM 634 N N . PRO A 1 83 ? 14.972 -15.833 -21.950 1.00 81.38 83 PRO A N 1
ATOM 635 C CA . PRO A 1 83 ? 14.260 -15.576 -23.192 1.00 81.38 83 PRO A CA 1
ATOM 636 C C . PRO A 1 83 ? 13.616 -16.879 -23.670 1.00 81.38 83 PRO A C 1
ATOM 638 O O . PRO A 1 83 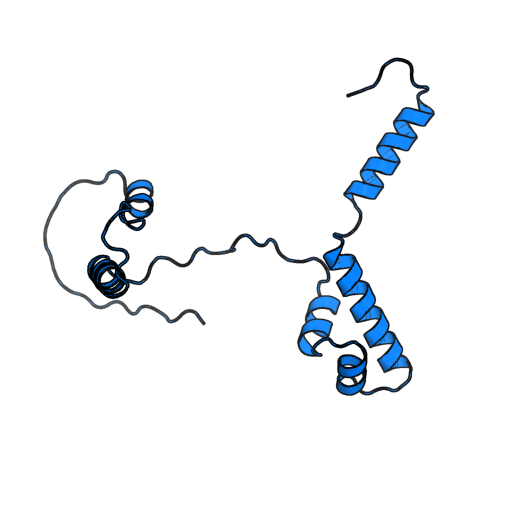? 14.299 -17.895 -23.780 1.00 81.38 83 PRO A O 1
ATOM 641 N N . HIS A 1 84 ? 12.302 -16.858 -23.881 1.00 83.62 84 HIS A N 1
ATOM 642 C CA . HIS A 1 84 ? 11.548 -18.040 -24.305 1.00 83.62 84 HIS A CA 1
ATOM 643 C C . HIS A 1 84 ? 11.228 -18.024 -25.804 1.00 83.62 84 HIS A C 1
ATOM 645 O O . HIS A 1 84 ? 10.837 -19.047 -26.358 1.00 83.62 84 HIS A O 1
ATOM 651 N N . TRP A 1 85 ? 11.380 -16.875 -26.471 1.00 88.31 85 TRP A N 1
ATOM 652 C CA . TRP A 1 85 ? 11.236 -16.781 -27.921 1.00 88.31 85 TRP A CA 1
ATOM 653 C C . TRP A 1 85 ? 12.471 -17.341 -28.606 1.00 88.31 85 TRP A C 1
ATOM 655 O O . TRP A 1 85 ? 13.602 -17.037 -28.218 1.00 88.31 85 TRP A O 1
ATOM 665 N N . SER A 1 86 ? 12.242 -18.136 -29.651 1.00 86.81 86 SER A N 1
ATOM 666 C CA . SER A 1 86 ? 13.320 -18.505 -30.554 1.00 86.81 86 SER A CA 1
ATOM 667 C C . SER A 1 86 ? 13.876 -17.238 -31.227 1.00 86.81 86 SER A C 1
ATOM 669 O O . SER A 1 86 ? 13.121 -16.289 -31.464 1.00 86.81 86 SER A O 1
ATOM 671 N N . PRO A 1 87 ? 15.177 -17.200 -31.562 1.00 82.88 87 PRO A N 1
ATOM 67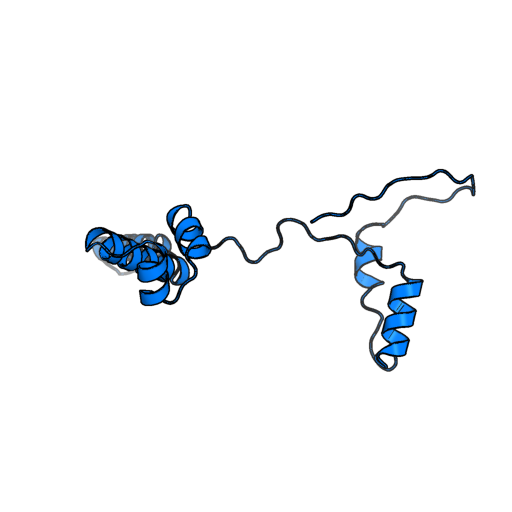2 C CA . PRO A 1 87 ? 15.787 -16.087 -32.296 1.00 82.88 87 PRO A CA 1
ATOM 673 C C . PRO A 1 87 ? 15.010 -15.689 -33.551 1.00 82.88 87 PRO A C 1
ATOM 675 O O . PRO A 1 87 ? 14.854 -14.507 -33.844 1.00 82.88 87 PRO A O 1
ATOM 678 N N . VAL A 1 88 ? 14.502 -16.691 -34.272 1.00 87.62 88 VAL A N 1
ATOM 679 C CA . VAL A 1 88 ? 13.731 -16.511 -35.506 1.00 87.62 88 VAL A CA 1
ATOM 680 C C . VAL A 1 88 ? 12.432 -15.760 -35.228 1.00 87.62 88 VAL A C 1
ATOM 682 O O . VAL A 1 88 ? 12.116 -14.800 -35.923 1.00 87.62 88 VAL A O 1
ATOM 685 N N . LEU A 1 89 ? 11.709 -16.148 -34.174 1.00 87.62 89 LEU A N 1
ATOM 686 C CA . LEU A 1 89 ? 10.468 -15.484 -33.790 1.00 87.62 89 LEU A CA 1
ATOM 687 C C . LEU A 1 89 ? 10.719 -14.054 -33.300 1.00 87.62 89 LEU A C 1
ATOM 689 O O . LEU A 1 89 ? 9.979 -13.146 -33.666 1.00 87.62 89 LEU A O 1
ATOM 693 N N . ALA A 1 90 ? 11.769 -13.842 -32.503 1.00 87.56 90 ALA A N 1
ATOM 694 C CA . ALA A 1 90 ? 12.133 -12.506 -32.037 1.00 87.56 90 ALA A CA 1
ATOM 695 C C . ALA A 1 90 ? 12.417 -11.562 -33.215 1.00 87.56 90 ALA A C 1
ATOM 697 O O . ALA A 1 90 ? 11.879 -10.458 -33.251 1.00 87.56 90 ALA A O 1
ATOM 698 N N . ARG A 1 91 ? 13.173 -12.037 -34.213 1.00 83.56 91 ARG A N 1
ATOM 699 C CA . ARG A 1 91 ? 13.480 -11.281 -35.430 1.00 83.56 91 ARG A CA 1
ATOM 700 C C . ARG A 1 91 ? 12.233 -10.972 -36.259 1.00 83.56 91 ARG A C 1
ATOM 702 O O . ARG A 1 91 ? 12.040 -9.823 -36.635 1.00 83.56 91 ARG A O 1
ATOM 709 N N . ALA A 1 92 ? 11.356 -11.953 -36.468 1.00 88.19 92 ALA A N 1
ATOM 710 C CA . ALA A 1 92 ? 10.101 -11.739 -37.189 1.00 88.19 92 ALA A CA 1
ATOM 711 C C . ALA A 1 92 ? 9.214 -10.680 -36.502 1.00 88.19 92 ALA A C 1
ATOM 713 O O . ALA A 1 92 ? 8.616 -9.834 -37.161 1.00 88.19 92 ALA A O 1
ATOM 714 N N . VAL A 1 93 ? 9.160 -10.676 -35.164 1.00 86.75 93 VAL A N 1
ATOM 715 C CA . VAL A 1 93 ? 8.419 -9.657 -34.402 1.00 86.75 93 VAL A CA 1
ATOM 716 C C . VAL A 1 93 ? 9.084 -8.277 -34.493 1.00 86.75 93 VAL A C 1
ATOM 718 O O . VAL A 1 93 ? 8.380 -7.273 -34.572 1.00 86.75 93 VAL A O 1
ATOM 721 N N . GLU A 1 94 ? 10.416 -8.196 -34.480 1.00 85.44 94 GLU A N 1
ATOM 722 C CA . GLU A 1 94 ? 11.154 -6.933 -34.653 1.00 85.44 94 GLU A CA 1
ATOM 723 C C . GLU A 1 94 ? 10.954 -6.329 -36.052 1.00 85.44 94 GLU A C 1
ATOM 725 O O . GLU A 1 94 ? 10.762 -5.115 -36.170 1.00 85.44 94 GLU A O 1
ATOM 730 N N . GLU A 1 95 ? 10.926 -7.173 -37.085 1.00 83.94 95 GLU A N 1
ATOM 731 C CA . GLU A 1 95 ? 10.598 -6.796 -38.464 1.00 83.94 95 GLU A CA 1
ATOM 732 C C . GLU A 1 95 ? 9.157 -6.268 -38.561 1.00 83.94 95 GLU A C 1
ATOM 734 O O . GLU A 1 95 ? 8.943 -5.173 -39.080 1.00 83.94 95 GLU A O 1
ATOM 739 N N . LEU A 1 96 ? 8.181 -6.957 -37.953 1.00 85.56 96 LEU A N 1
ATOM 740 C CA . LEU A 1 96 ? 6.783 -6.503 -37.898 1.00 85.56 96 LEU A CA 1
ATOM 741 C C . LEU A 1 96 ? 6.590 -5.187 -37.129 1.00 85.56 96 LEU A C 1
ATOM 743 O O . LEU A 1 96 ? 5.697 -4.409 -37.452 1.00 85.56 96 LEU A O 1
ATOM 747 N N . ARG A 1 97 ? 7.411 -4.919 -36.106 1.00 82.62 97 ARG A N 1
ATOM 748 C CA . ARG A 1 97 ? 7.369 -3.657 -35.346 1.00 82.62 97 ARG A CA 1
ATOM 749 C C . ARG A 1 97 ? 8.028 -2.486 -36.082 1.00 82.62 97 ARG A C 1
ATOM 751 O O . ARG A 1 97 ? 7.970 -1.369 -35.576 1.00 82.62 97 ARG A O 1
ATOM 758 N N . GLY A 1 98 ? 8.677 -2.720 -37.226 1.00 75.38 98 GLY A N 1
ATOM 759 C CA . GLY A 1 98 ? 9.371 -1.681 -37.992 1.00 75.38 98 GLY A CA 1
ATOM 760 C C . GLY A 1 98 ? 10.651 -1.157 -37.330 1.00 75.38 98 GLY A C 1
ATOM 761 O O . GLY A 1 98 ? 11.167 -0.116 -37.724 1.00 75.38 98 GLY A O 1
ATOM 762 N N . VAL A 1 99 ? 11.193 -1.862 -36.328 1.00 62.94 99 VAL A N 1
ATOM 763 C CA . VAL A 1 99 ? 12.410 -1.449 -35.589 1.00 62.94 99 VAL A CA 1
ATOM 764 C C . VAL A 1 99 ? 13.695 -1.862 -36.335 1.00 62.94 99 VAL A C 1
ATOM 766 O O . VAL A 1 99 ? 14.807 -1.546 -35.918 1.00 62.94 99 VAL A O 1
ATOM 769 N N . ALA A 1 100 ? 13.558 -2.546 -37.473 1.00 54.91 100 ALA A N 1
ATOM 770 C CA . ALA A 1 100 ? 14.641 -3.235 -38.172 1.00 54.91 100 ALA A CA 1
ATOM 771 C C . ALA A 1 100 ? 15.661 -2.338 -38.907 1.00 54.91 100 ALA A C 1
ATOM 773 O O . ALA A 1 100 ? 16.618 -2.858 -39.473 1.00 54.91 100 ALA A O 1
ATOM 774 N N . LEU A 1 101 ? 15.534 -1.009 -38.886 1.00 50.06 101 LEU A N 1
ATOM 775 C CA . LEU A 1 101 ? 16.476 -0.114 -39.570 1.00 50.06 101 LEU A CA 1
ATOM 776 C C . LEU A 1 101 ? 17.056 0.917 -38.597 1.00 50.06 101 LEU A C 1
ATOM 778 O O . LEU A 1 101 ? 16.594 2.051 -38.561 1.00 50.06 101 LEU A O 1
ATOM 782 N N . SER A 1 102 ? 18.036 0.503 -37.774 1.00 51.00 102 SER A N 1
ATOM 783 C CA . SER A 1 102 ? 19.171 1.336 -37.281 1.00 51.00 102 SER A CA 1
ATOM 784 C C . SER A 1 102 ? 19.863 0.836 -35.998 1.00 51.00 102 SER A C 1
ATOM 786 O O . SER A 1 102 ? 20.859 1.431 -35.587 1.00 51.00 102 SER A O 1
ATOM 788 N N . ARG A 1 103 ? 19.426 -0.252 -35.345 1.00 53.34 103 ARG A N 1
ATOM 789 C CA . ARG A 1 103 ? 20.112 -0.766 -34.140 1.00 53.34 103 ARG A CA 1
ATOM 790 C C . ARG A 1 103 ? 20.410 -2.258 -34.211 1.00 53.34 103 ARG A C 1
ATOM 792 O O . ARG A 1 103 ? 19.536 -3.060 -34.512 1.00 53.34 103 ARG A O 1
ATOM 799 N N . ARG A 1 104 ? 21.665 -2.605 -33.888 1.00 51.19 104 ARG A N 1
ATOM 800 C CA . ARG A 1 104 ? 22.145 -3.975 -33.645 1.00 51.19 104 ARG A CA 1
ATOM 801 C C . ARG A 1 104 ? 21.105 -4.772 -32.831 1.00 51.19 104 ARG A C 1
ATOM 803 O O . ARG A 1 104 ? 20.646 -4.255 -31.810 1.00 51.19 104 ARG A O 1
ATOM 810 N N . PRO A 1 105 ? 20.772 -6.012 -33.227 1.00 52.03 105 PRO A N 1
ATOM 811 C CA . PRO A 1 105 ? 19.793 -6.835 -32.521 1.00 52.03 105 PRO A CA 1
ATOM 812 C C . PRO A 1 105 ? 20.261 -7.129 -31.089 1.00 52.03 105 PRO A C 1
ATOM 814 O O . PRO A 1 105 ? 21.273 -7.797 -30.865 1.00 52.03 105 PRO A O 1
ATOM 817 N N . LEU A 1 106 ? 19.496 -6.645 -30.106 1.00 54.56 106 LEU A N 1
ATOM 818 C CA . LEU A 1 106 ? 19.792 -6.736 -28.665 1.00 54.56 106 LEU A CA 1
ATOM 819 C C . LEU A 1 106 ? 19.787 -8.177 -28.118 1.00 54.56 106 LEU A C 1
ATOM 821 O O . LEU A 1 106 ? 20.180 -8.418 -26.976 1.00 54.56 106 LEU A O 1
ATOM 825 N N . TYR A 1 107 ? 19.344 -9.145 -28.919 1.00 55.69 107 TYR A N 1
ATOM 826 C CA . TYR A 1 107 ? 19.316 -10.562 -28.565 1.00 55.69 107 TYR A CA 1
ATOM 827 C C . TYR A 1 107 ? 20.698 -11.245 -28.666 1.00 55.69 107 TYR A C 1
ATOM 829 O O . TYR A 1 107 ? 20.988 -12.146 -27.874 1.00 55.69 107 TYR A O 1
ATOM 837 N N . LEU A 1 108 ? 21.578 -10.803 -29.574 1.00 50.69 108 LEU A N 1
ATOM 838 C CA . LEU A 1 108 ? 22.884 -11.446 -29.801 1.00 50.69 108 LEU A CA 1
ATOM 839 C C . LEU A 1 108 ? 23.929 -11.122 -28.716 1.00 50.69 108 LEU A C 1
ATOM 841 O O . LEU A 1 108 ? 24.816 -11.935 -28.452 1.00 50.69 108 LEU A O 1
ATOM 845 N N . ASP A 1 109 ? 23.791 -9.989 -28.023 1.00 49.69 109 ASP A N 1
ATOM 846 C CA . ASP A 1 109 ? 24.779 -9.540 -27.028 1.00 49.69 109 ASP A CA 1
ATOM 847 C C . ASP A 1 109 ? 24.685 -10.319 -25.700 1.00 49.69 109 ASP A C 1
ATOM 849 O O . ASP A 1 109 ? 25.660 -10.482 -24.971 1.00 4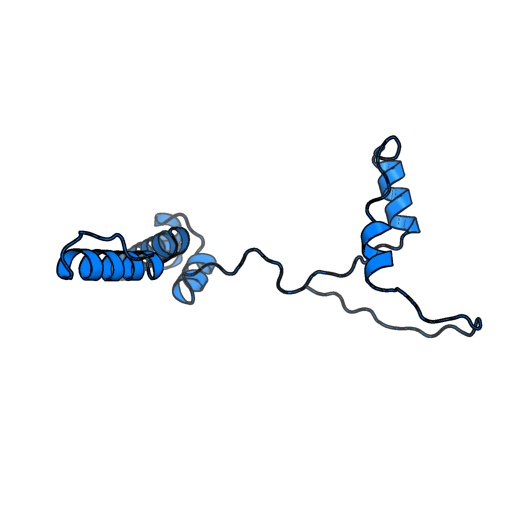9.69 109 ASP A O 1
ATOM 853 N N . ARG A 1 110 ? 23.504 -10.872 -25.384 1.00 46.69 110 ARG A N 1
ATOM 854 C CA . ARG A 1 110 ? 23.282 -11.607 -24.125 1.00 46.69 110 ARG A CA 1
ATOM 855 C C . ARG A 1 110 ? 23.520 -13.111 -24.240 1.00 46.69 110 ARG A C 1
ATOM 857 O O . ARG A 1 110 ? 23.826 -13.745 -23.233 1.00 46.69 110 ARG A O 1
ATOM 864 N N . ALA A 1 111 ? 23.364 -13.682 -25.435 1.00 42.94 111 ALA A N 1
ATOM 865 C CA . ALA A 1 111 ? 23.587 -15.107 -25.677 1.00 42.94 111 ALA A CA 1
ATOM 866 C C . ALA A 1 111 ? 25.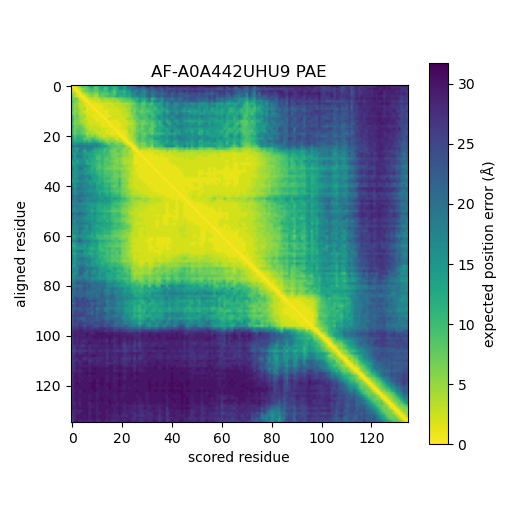087 -15.451 -25.719 1.00 42.94 111 ALA A C 1
ATOM 868 O O . ALA A 1 111 ? 25.507 -16.451 -25.141 1.00 42.94 111 ALA A O 1
ATOM 869 N N . SER A 1 112 ? 25.905 -14.577 -26.309 1.00 44.00 112 SER A N 1
ATOM 870 C CA . SER A 1 112 ? 27.346 -14.804 -26.484 1.00 44.00 112 SER A CA 1
ATOM 871 C C . SER A 1 112 ? 28.129 -14.788 -25.161 1.00 44.00 112 SER A C 1
ATOM 873 O O . SER A 1 112 ? 29.106 -15.513 -25.013 1.00 44.00 112 SER A O 1
ATOM 875 N N . ALA A 1 113 ? 27.671 -14.027 -24.159 1.00 46.38 113 ALA A N 1
ATOM 876 C CA . ALA A 1 113 ? 28.333 -13.933 -22.853 1.00 46.38 113 ALA A CA 1
ATOM 877 C C . ALA A 1 113 ? 28.078 -15.136 -21.919 1.00 46.38 113 ALA A C 1
ATOM 879 O O . ALA A 1 113 ? 28.734 -15.254 -20.888 1.00 46.38 113 ALA A O 1
ATOM 880 N N . VAL A 1 114 ? 27.117 -16.014 -22.243 1.00 46.31 114 VAL A N 1
ATOM 881 C CA . VAL A 1 114 ? 26.751 -17.173 -21.400 1.00 46.31 114 VAL A CA 1
ATOM 882 C C . VAL A 1 114 ? 27.189 -18.508 -22.017 1.00 46.31 114 VAL A C 1
ATOM 884 O O . VAL A 1 114 ? 27.340 -19.482 -21.287 1.00 46.31 114 VAL A O 1
ATOM 887 N N . PHE A 1 115 ? 27.447 -18.561 -23.328 1.00 41.91 115 PHE A N 1
ATOM 888 C CA . PHE A 1 115 ? 27.760 -19.799 -24.060 1.00 41.91 115 PHE A CA 1
ATOM 889 C C . PHE A 1 115 ? 29.115 -19.747 -24.788 1.00 41.91 115 PHE A C 1
ATOM 891 O O . PHE A 1 115 ? 29.245 -20.211 -25.917 1.00 41.91 115 PHE A O 1
ATOM 898 N N . GLY A 1 116 ? 30.133 -19.164 -24.151 1.00 32.91 116 GLY A N 1
ATOM 899 C CA . GLY A 1 116 ? 31.505 -19.197 -24.654 1.00 32.91 116 GLY A CA 1
ATOM 900 C C . GLY A 1 116 ? 32.201 -20.525 -24.340 1.00 32.91 116 GLY A C 1
ATOM 901 O O . GLY A 1 116 ? 32.525 -20.779 -23.185 1.00 32.91 116 GLY A O 1
ATOM 902 N N . ASN A 1 117 ? 32.495 -21.279 -25.404 1.00 38.75 117 ASN A N 1
ATOM 903 C CA . ASN A 1 117 ? 33.510 -22.337 -25.539 1.00 38.75 117 ASN A CA 1
ATOM 904 C C . ASN A 1 117 ? 33.139 -23.755 -25.062 1.00 38.75 117 ASN A C 1
ATOM 906 O O . ASN A 1 117 ? 33.411 -24.153 -23.933 1.00 38.75 117 ASN A O 1
ATOM 910 N N . GLY A 1 118 ? 32.611 -24.550 -25.995 1.00 31.33 118 GLY A N 1
ATOM 911 C CA . GLY A 1 118 ? 32.587 -26.012 -25.945 1.00 31.33 118 GLY A CA 1
ATOM 912 C C . GLY A 1 118 ? 32.319 -26.559 -27.347 1.00 31.33 118 GLY A C 1
ATOM 913 O O . GLY A 1 118 ? 31.277 -26.271 -27.923 1.00 31.33 118 GLY A O 1
ATOM 914 N N . GLU A 1 119 ? 33.311 -27.249 -27.897 1.00 34.41 119 GLU A N 1
ATOM 915 C CA . GLU A 1 119 ? 33.479 -27.667 -29.291 1.00 34.41 119 GLU A CA 1
ATOM 916 C C . GLU A 1 119 ? 32.360 -28.527 -29.905 1.00 34.41 119 GLU A C 1
ATOM 918 O O . GLU A 1 119 ? 31.580 -29.199 -29.231 1.00 34.41 119 GLU A O 1
ATOM 923 N N . ASP A 1 120 ? 32.382 -28.526 -31.240 1.00 41.25 120 ASP A N 1
ATOM 924 C CA . ASP A 1 120 ? 31.823 -29.491 -32.185 1.00 41.25 120 ASP A CA 1
ATOM 925 C C . ASP A 1 120 ? 31.549 -30.909 -31.643 1.00 41.25 120 ASP A C 1
ATOM 927 O O . ASP A 1 120 ? 32.457 -31.590 -31.167 1.00 41.25 120 ASP A O 1
ATOM 931 N N . ARG A 1 121 ? 30.339 -31.436 -31.907 1.00 35.00 121 ARG A N 1
ATOM 932 C CA . ARG A 1 121 ? 30.108 -32.597 -32.805 1.00 35.00 121 ARG A CA 1
ATOM 933 C C . ARG A 1 121 ? 28.700 -33.201 -32.675 1.00 35.00 121 ARG A C 1
ATOM 935 O O . ARG A 1 121 ? 28.252 -33.572 -31.600 1.00 35.00 121 ARG A O 1
ATOM 942 N N . LYS A 1 122 ? 28.152 -33.479 -33.864 1.00 32.44 122 LYS A N 1
ATOM 943 C CA . LYS A 1 122 ? 27.191 -34.533 -34.245 1.00 32.44 122 LYS A CA 1
ATOM 944 C C . LYS A 1 122 ? 25.706 -34.358 -33.889 1.00 32.44 122 LYS A C 1
ATOM 946 O O . LYS A 1 122 ? 25.250 -34.503 -32.764 1.00 32.44 122 LYS A O 1
ATOM 951 N N . VAL A 1 123 ? 24.969 -34.165 -34.982 1.00 43.28 123 VAL A N 1
ATOM 952 C CA . VAL A 1 123 ? 23.549 -34.436 -35.220 1.00 43.28 123 VAL A CA 1
ATOM 953 C C . VAL A 1 123 ? 23.133 -35.791 -34.630 1.00 43.28 123 VAL A C 1
ATOM 955 O O . VAL A 1 123 ? 23.763 -36.806 -34.922 1.00 43.28 123 VAL A O 1
ATOM 958 N N . GLY A 1 124 ? 22.046 -35.814 -33.852 1.00 29.73 124 GLY A N 1
ATOM 959 C CA . GLY A 1 124 ? 21.442 -37.049 -33.352 1.00 29.73 124 GLY A CA 1
ATOM 960 C C . GLY A 1 124 ? 20.167 -36.827 -32.532 1.00 29.73 124 GLY A C 1
ATOM 961 O O . GLY A 1 124 ? 20.234 -36.412 -31.387 1.00 29.73 124 GLY A O 1
ATOM 962 N N . HIS A 1 125 ? 19.032 -37.145 -33.156 1.00 32.28 125 HIS A N 1
ATOM 963 C CA . HIS A 1 125 ? 17.738 -37.567 -32.603 1.00 32.28 125 HIS A CA 1
ATOM 964 C C . HIS A 1 125 ? 16.981 -36.766 -31.516 1.00 32.28 125 HIS A C 1
ATOM 966 O O . HIS A 1 125 ? 17.380 -36.587 -30.372 1.00 32.28 125 HIS A O 1
ATOM 972 N N . ILE A 1 126 ? 15.756 -36.435 -31.932 1.00 43.19 126 ILE A N 1
ATOM 973 C CA . ILE A 1 126 ? 14.522 -36.104 -31.211 1.00 43.19 126 ILE A CA 1
ATOM 974 C C . ILE A 1 126 ? 14.363 -36.860 -29.879 1.00 43.19 126 ILE A C 1
ATOM 976 O O . ILE A 1 126 ? 14.320 -38.088 -29.875 1.00 43.19 126 ILE A O 1
ATOM 980 N N . SER A 1 127 ? 14.100 -36.134 -28.787 1.00 31.88 127 SER A N 1
ATOM 981 C CA . SER A 1 127 ? 13.138 -36.581 -27.772 1.00 31.88 127 SER A CA 1
ATOM 982 C C . SER A 1 127 ? 12.577 -35.411 -26.958 1.00 31.88 127 SER A C 1
ATOM 984 O O . SER A 1 127 ? 13.235 -34.404 -26.707 1.00 31.88 127 SER A O 1
ATOM 986 N N . GLN A 1 128 ? 11.304 -35.560 -26.618 1.00 48.50 128 GLN A N 1
ATOM 987 C CA . GLN A 1 128 ? 10.397 -34.604 -25.996 1.00 48.50 128 GLN A CA 1
ATOM 988 C C . GLN A 1 128 ? 10.916 -34.099 -24.645 1.00 48.50 128 GLN A C 1
ATOM 990 O O . GLN A 1 128 ? 11.305 -34.901 -23.804 1.00 48.50 128 GLN A O 1
ATOM 995 N N . HIS A 1 129 ? 10.789 -32.798 -24.365 1.00 33.50 129 HIS A N 1
ATOM 996 C CA . HIS A 1 129 ? 10.789 -32.324 -22.982 1.00 33.50 129 HIS A CA 1
ATOM 997 C C . HIS A 1 129 ? 9.782 -31.195 -22.749 1.00 33.50 129 HIS A C 1
ATOM 999 O O . HIS A 1 129 ? 9.892 -30.092 -23.281 1.00 33.50 129 HIS A O 1
ATOM 1005 N N . ARG A 1 130 ? 8.803 -31.529 -21.897 1.00 44.72 130 ARG A N 1
ATOM 1006 C CA . ARG A 1 130 ? 7.912 -30.642 -21.143 1.00 44.72 130 ARG A CA 1
ATOM 1007 C C . ARG A 1 130 ? 8.651 -29.387 -20.672 1.00 44.72 130 ARG A C 1
ATOM 1009 O O . ARG A 1 130 ? 9.618 -29.499 -19.921 1.00 44.72 130 ARG A O 1
ATOM 1016 N N . SER A 1 131 ? 8.129 -28.212 -21.001 1.00 39.31 131 SER A N 1
ATOM 1017 C CA . SER A 1 131 ? 8.491 -26.963 -20.333 1.00 39.31 131 SER A CA 1
ATOM 1018 C C . SER A 1 131 ? 7.275 -26.407 -19.600 1.00 39.31 131 SER A C 1
ATOM 1020 O O . SER A 1 131 ? 6.254 -26.020 -20.162 1.00 39.31 131 SER A O 1
ATOM 1022 N N . THR A 1 132 ? 7.405 -26.468 -18.284 1.00 42.44 132 THR A N 1
ATOM 1023 C CA . THR A 1 132 ? 6.513 -25.966 -17.254 1.00 42.44 132 THR A CA 1
ATOM 1024 C C . THR A 1 132 ? 6.250 -24.473 -17.428 1.00 42.44 132 THR A C 1
ATOM 1026 O O . THR A 1 132 ? 7.170 -23.659 -17.489 1.00 42.44 132 THR A O 1
ATOM 1029 N N . PHE A 1 133 ? 4.965 -24.128 -17.458 1.00 33.75 133 PHE A N 1
ATOM 1030 C CA . PHE A 1 133 ? 4.452 -22.776 -17.273 1.00 33.75 133 PHE A CA 1
ATOM 1031 C C . PHE A 1 133 ? 4.856 -22.284 -15.872 1.00 33.75 133 PHE A C 1
ATOM 1033 O O . PHE A 1 133 ? 4.470 -22.888 -14.872 1.00 33.75 133 PHE A O 1
ATOM 1040 N N . CYS A 1 134 ? 5.634 -21.205 -15.783 1.00 36.62 134 CYS A N 1
ATOM 1041 C CA . CYS A 1 134 ? 5.780 -20.465 -14.530 1.00 36.62 134 CYS A CA 1
ATOM 1042 C C . CYS A 1 134 ? 4.665 -19.418 -14.465 1.00 36.62 134 CYS A C 1
ATOM 1044 O O . CYS A 1 134 ? 4.655 -18.488 -15.273 1.00 36.62 134 CYS A O 1
ATOM 1046 N N . ALA A 1 135 ? 3.745 -19.619 -13.520 1.00 36.81 135 ALA A N 1
ATOM 1047 C CA . ALA A 1 135 ? 2.785 -18.626 -13.042 1.00 36.81 135 ALA A CA 1
ATOM 1048 C C . ALA A 1 135 ? 3.461 -17.547 -12.176 1.00 36.81 135 ALA A C 1
ATOM 1050 O O . ALA A 1 135 ? 4.530 -17.839 -11.585 1.00 36.81 135 ALA A O 1
#

Radius of gyration: 27.34 Å; Cα contacts (8 Å, |Δi|>4): 50; chains: 1; bounding box: 56×57×61 Å

pLDDT: mean 75.59, std 21.92, range [29.73, 98.06]

Mean predicted aligned error: 16.18 Å

Nearest PDB structures (foldseek):
  8b4h-assembly1_A  TM=3.313E-01  e=1.541E+00  Geobacillus stearothermophilus
  6fal-assembly1_A  TM=4.724E-01  e=8.962E+00  Escherichia coli
  5ipl-assembly1_F  TM=2.856E-01  e=6.146E+00  Escherichia coli
  8bf9-assembly1_h  TM=2.706E-01  e=6.545E+00  Ovis aries

Secondary structure (DSSP, 8-state):
-PPTTS-HHHHHHHHHHHHHHHTSPPHHHHHHHHHHHHHHHHHHTT--HHHHHHHHTS-HHHHHHHHH--SPPPSS-SSPPPP-S-HHHHHHHHHHTT-TTTS--TTHHHHHTT---------------------

Foldseek 3Di:
DDDPPDDPVVVVVVVVVVVVVVPDADPQLVVLVVLLVQLVVVVVVPDDSQRSCVVSVHDSVSSVVSVVPSHDDDPPDPDDDDPPDDPVRVVVVCVVVVVPPDDDPPVVVVVCVPDPDDDDDDDDDDDDDDDDDDD

Sequence (135 aa):
MQVFGLPRHVIRAGALASRIAAKSLSNEAAMRMDAVSRWRNARAAGLSADAAARAVGVSRTTLYRWAKRAEPLSRRPRRVCRPHWSPVLARAVEELRGVALSRRPLYLDRASAVFGNGEDRKVGHISQHRSTFCA

Solvent-accessible surface area (backbone atoms only — not comparable to full-atom values): 8780 Å² total; per-residue (Å²): 137,83,73,84,92,64,58,70,66,58,57,50,49,51,55,49,52,51,49,52,60,72,67,48,71,54,71,66,21,50,53,37,46,51,53,37,48,54,31,50,52,37,36,73,74,69,38,52,70,64,59,19,19,59,75,69,72,46,59,55,70,56,45,55,50,29,70,77,46,38,67,76,75,76,88,67,71,92,67,81,79,72,87,82,67,53,71,68,57,51,49,55,52,38,53,74,68,66,61,74,82,84,65,82,70,77,68,62,69,62,53,58,78,74,69,75,85,80,82,91,82,80,92,77,83,92,78,90,76,92,79,82,84,83,128